Protein AF-A0AAW1QKJ5-F1 (afdb_monomer)

Mean predicted aligned error: 13.24 Å

pLDDT: mean 71.56, std 18.79, range [36.53, 93.38]

Organism: NCBI:txid381761

Foldseek 3Di:
DDDDDDPPCCDVLNVVVVPDDPPVVVVVVPDPDDPVVVVVVVVVVVLLVVLLVVLLVPDLVVLVVSLVVLVVQLVVCVVVVNPLSNLLSVQSSLLSVLEREPSLVVHDDPSVVSVSVSVVSCVVSVSHRDYDPPVVPPVVVVVVVPPPPD

Nearest PDB structures (foldseek):
  6j22-assembly1_B  TM=4.141E-01  e=6.754E+00  Shigella flexneri

Secondary structure (DSSP, 8-state):
--PPPP-----HHHHHHHT--TTTHHHHTTS---HHHHHHHHHHHHHHHHHHHHHHHT-HHHHHHHHHHHHHHHHHHHHTT-HHHHHHHHHHHHHHTTEE-GGGGG--HHHHHHHHHHHHHHHHTT---EETTTGGGTHHHHHHHHTT--

Sequence (150 aa):
MRVRPQRQGVCAAQKLLEESSAGEWAALAQGVPDEEDAELMRSVNEVCNKGVRLMLAGDDGPLVNYRDELSHYGQYFSDSGNKKGATFIYVLYKLTEHVLPPEATKLEAVYLEAFRRLYALLEESGWRVGKEGEQLQQEQSLEQMGYLAG

Solvent-accessible surface area (backbone atoms only — not comparable to full-atom values): 9029 Å² total; per-residue (Å²): 137,84,83,79,79,80,85,83,72,78,48,71,67,56,58,62,61,73,73,66,67,89,73,64,63,76,69,67,72,73,62,83,69,54,73,67,54,50,52,50,53,48,52,53,50,52,53,51,5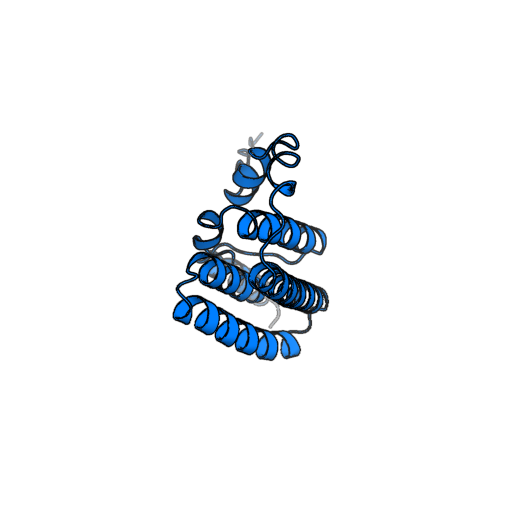4,51,51,51,53,42,66,72,65,72,48,67,72,66,45,54,62,50,44,55,51,36,50,53,52,22,49,51,24,48,76,72,66,37,57,68,58,19,48,46,34,49,38,56,46,33,47,78,70,33,25,48,50,78,65,58,77,70,49,56,71,72,54,34,53,52,47,52,58,51,52,52,55,35,52,76,72,63,56,70,65,34,50,71,86,56,64,77,58,65,64,60,57,57,55,70,70,56,80,82,76,131

Radius of gyration: 18.65 Å; Cα contacts (8 Å, |Δi|>4): 94; chains: 1; bounding bo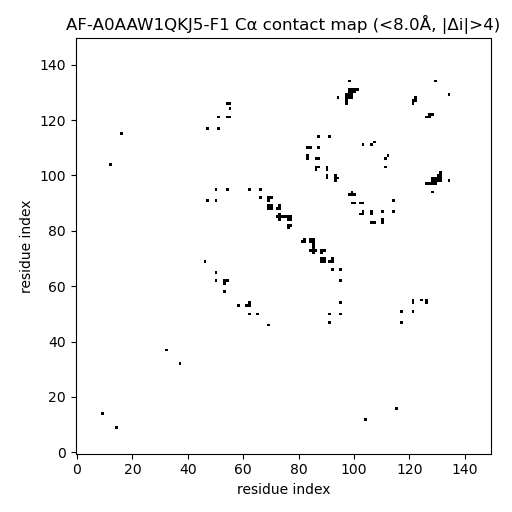x: 36×38×61 Å

Structure (mmCIF, N/CA/C/O backbone):
data_AF-A0AAW1QKJ5-F1
#
_entry.id   AF-A0AAW1QKJ5-F1
#
loop_
_atom_site.group_PDB
_atom_site.id
_atom_site.type_symbol
_atom_site.label_atom_id
_atom_site.label_alt_id
_atom_site.label_comp_id
_atom_site.label_asym_id
_atom_site.label_entity_id
_atom_site.label_seq_id
_atom_site.pdbx_PDB_ins_code
_atom_site.Cartn_x
_atom_site.Cartn_y
_atom_site.Cartn_z
_atom_site.occupancy
_atom_site.B_iso_or_equiv
_atom_site.auth_seq_id
_atom_site.auth_comp_id
_atom_site.auth_asym_id
_atom_site.auth_atom_id
_atom_site.pdbx_PDB_model_num
ATOM 1 N N . MET A 1 1 ? -1.753 24.568 39.486 1.00 40.66 1 MET A N 1
ATOM 2 C CA . MET A 1 1 ? -1.649 24.628 38.012 1.00 40.66 1 MET A CA 1
ATOM 3 C C . MET A 1 1 ? -0.754 23.486 37.552 1.00 40.66 1 MET A C 1
ATOM 5 O O . MET A 1 1 ? 0.414 23.482 37.910 1.00 40.66 1 MET A O 1
ATOM 9 N N . ARG A 1 2 ? -1.296 22.467 36.873 1.00 42.47 2 ARG A N 1
ATOM 10 C CA . ARG A 1 2 ? -0.499 21.361 36.313 1.00 42.47 2 ARG A CA 1
ATOM 11 C C . ARG A 1 2 ? -0.258 21.653 34.835 1.00 42.47 2 ARG A C 1
ATOM 13 O O . ARG A 1 2 ? -1.205 21.684 34.056 1.00 42.47 2 ARG A O 1
ATOM 20 N N . VAL A 1 3 ? 0.997 21.910 34.490 1.00 42.19 3 VAL A N 1
ATOM 21 C CA . VAL A 1 3 ? 1.466 22.060 33.110 1.00 42.19 3 VAL A CA 1
ATOM 22 C C . VAL A 1 3 ? 1.346 20.692 32.435 1.00 42.19 3 VAL A C 1
ATOM 24 O O . VAL A 1 3 ? 1.910 19.714 32.924 1.00 42.19 3 VAL A O 1
ATOM 27 N N . ARG A 1 4 ? 0.562 20.595 31.355 1.00 36.53 4 ARG A N 1
ATOM 28 C CA . ARG A 1 4 ? 0.533 19.399 30.502 1.00 36.53 4 ARG A CA 1
ATOM 29 C C . ARG A 1 4 ? 1.796 19.403 29.630 1.00 36.53 4 ARG A C 1
ATOM 31 O O . ARG A 1 4 ? 2.041 20.426 28.991 1.00 36.53 4 ARG A O 1
ATOM 38 N N . PRO A 1 5 ? 2.578 18.314 29.561 1.00 43.19 5 PRO A N 1
ATOM 39 C CA . PRO A 1 5 ? 3.646 18.222 28.579 1.00 43.19 5 PRO A CA 1
ATOM 40 C C . PRO A 1 5 ? 3.050 18.071 27.171 1.00 43.19 5 PRO A C 1
ATOM 42 O O . PRO A 1 5 ? 2.080 17.338 26.961 1.00 43.19 5 PRO A O 1
ATOM 45 N N . GLN A 1 6 ? 3.629 18.813 26.225 1.00 43.12 6 GLN A N 1
ATOM 46 C CA . GLN A 1 6 ? 3.378 18.721 24.788 1.00 43.12 6 GLN A CA 1
ATOM 47 C C . GLN A 1 6 ? 3.498 17.267 24.314 1.00 43.12 6 GLN A C 1
ATOM 49 O O . GLN A 1 6 ? 4.541 16.638 24.483 1.00 43.12 6 GLN A O 1
ATOM 54 N N . ARG A 1 7 ? 2.460 16.754 23.647 1.00 41.62 7 ARG A N 1
ATOM 55 C CA . ARG A 1 7 ? 2.590 15.586 22.770 1.00 41.62 7 ARG A CA 1
ATOM 56 C C . ARG A 1 7 ? 3.310 16.028 21.493 1.00 41.62 7 ARG A C 1
ATOM 58 O O . ARG A 1 7 ? 2.663 16.358 20.509 1.00 41.62 7 ARG A O 1
ATOM 65 N N . GLN A 1 8 ? 4.640 16.058 21.511 1.00 46.06 8 GLN A N 1
ATOM 66 C CA . GLN A 1 8 ? 5.423 15.985 20.277 1.00 46.06 8 GLN A CA 1
ATOM 67 C C . GLN A 1 8 ? 5.550 14.511 19.899 1.00 46.06 8 GLN A C 1
ATOM 69 O O . GLN A 1 8 ? 6.491 13.825 20.278 1.00 46.06 8 GLN A O 1
ATOM 74 N N . GLY A 1 9 ? 4.536 14.013 19.203 1.00 40.03 9 GLY A N 1
ATOM 75 C CA . GLY A 1 9 ? 4.578 12.733 18.512 1.00 40.03 9 GLY A CA 1
ATOM 76 C C . GLY A 1 9 ? 4.330 12.989 17.038 1.00 40.03 9 GLY A C 1
ATOM 77 O O . GLY A 1 9 ? 3.320 12.540 16.515 1.00 40.03 9 GLY A O 1
ATOM 78 N N . VAL A 1 10 ? 5.19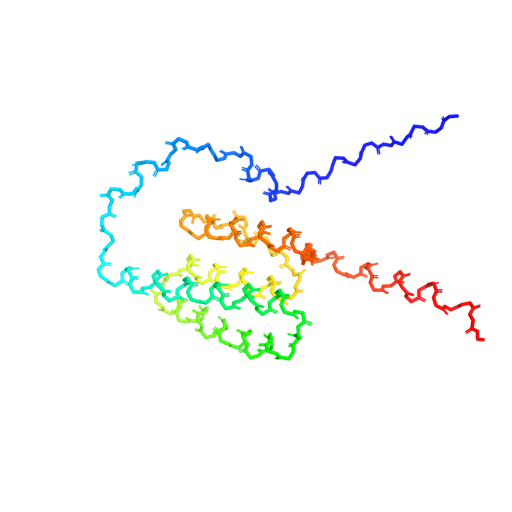4 13.782 16.397 1.00 42.03 10 VAL A N 1
ATOM 79 C CA . VAL A 1 10 ? 5.184 13.897 14.936 1.00 42.03 10 VAL A CA 1
ATOM 80 C C . VAL A 1 10 ? 5.573 12.511 14.437 1.00 42.03 10 VAL A C 1
ATOM 82 O O . VAL A 1 10 ? 6.701 12.062 14.653 1.00 42.03 10 VAL A O 1
ATOM 85 N N . CYS A 1 11 ? 4.598 11.768 13.916 1.00 46.12 11 CYS A N 1
ATOM 86 C CA . CYS A 1 11 ? 4.822 10.412 13.437 1.00 46.12 11 CYS A CA 1
ATOM 87 C C . CYS A 1 11 ? 5.925 10.466 12.366 1.00 46.12 11 CYS A C 1
ATOM 89 O O . CYS A 1 11 ? 5.971 11.415 11.585 1.00 46.12 11 CYS A O 1
ATOM 91 N N . ALA A 1 12 ? 6.828 9.483 12.309 1.00 50.38 12 ALA A N 1
ATOM 92 C CA . ALA A 1 12 ? 7.919 9.472 11.325 1.00 50.38 12 ALA A CA 1
ATOM 93 C C . ALA A 1 12 ? 7.408 9.619 9.872 1.00 50.38 12 ALA A C 1
ATOM 95 O O . ALA A 1 12 ? 8.087 10.204 9.034 1.00 50.38 12 ALA A O 1
ATOM 96 N N . ALA A 1 13 ? 6.170 9.184 9.610 1.00 46.34 13 ALA A N 1
ATOM 97 C CA . ALA A 1 13 ? 5.453 9.396 8.354 1.00 46.34 13 ALA A CA 1
ATOM 98 C C . ALA A 1 13 ? 5.139 10.878 8.059 1.00 46.34 13 ALA A C 1
ATOM 100 O O . ALA A 1 13 ? 5.240 11.314 6.917 1.00 46.34 13 ALA A O 1
ATOM 101 N N . GLN A 1 14 ? 4.820 11.671 9.083 1.00 46.62 14 GLN A N 1
ATOM 102 C CA . GLN A 1 14 ? 4.534 13.101 8.962 1.00 46.62 14 GLN A CA 1
ATOM 103 C C . GLN A 1 14 ? 5.816 13.902 8.692 1.00 46.62 14 GLN A C 1
ATOM 105 O O . GLN A 1 14 ? 5.817 14.794 7.852 1.00 46.62 14 GLN A O 1
ATOM 110 N N . LYS A 1 15 ? 6.940 13.500 9.299 1.00 53.16 15 LYS A N 1
ATOM 111 C CA . LYS A 1 15 ? 8.258 14.071 8.984 1.00 53.16 15 LYS A CA 1
ATOM 112 C C . LYS A 1 15 ? 8.711 13.730 7.556 1.00 53.16 15 LYS A C 1
ATOM 114 O O . LYS A 1 15 ? 9.252 14.584 6.866 1.00 53.16 15 LYS A O 1
ATOM 119 N N . LEU A 1 16 ? 8.414 12.515 7.081 1.00 54.31 16 LEU A N 1
ATOM 120 C CA . LEU A 1 16 ? 8.625 12.126 5.682 1.00 54.31 16 LEU A CA 1
ATOM 121 C C . LEU A 1 16 ? 7.748 12.925 4.704 1.00 54.31 16 LEU A C 1
ATOM 123 O O . LEU A 1 16 ? 8.147 13.083 3.556 1.00 54.31 16 LEU A O 1
ATOM 127 N N . LEU A 1 17 ? 6.568 13.406 5.108 1.00 51.69 17 LEU A N 1
ATOM 128 C CA . LEU A 1 17 ? 5.681 14.219 4.263 1.00 51.69 17 LEU A CA 1
ATOM 129 C C . LEU A 1 17 ? 6.160 15.675 4.118 1.00 51.69 17 LEU A C 1
ATOM 131 O O . LEU A 1 17 ? 5.947 16.269 3.064 1.00 51.69 17 LEU A O 1
ATOM 135 N N . GLU A 1 18 ? 6.836 16.235 5.125 1.00 55.62 18 GLU A N 1
ATOM 136 C CA . GLU A 1 18 ? 7.304 17.633 5.115 1.00 55.62 18 GLU A CA 1
ATOM 137 C C . GLU A 1 18 ? 8.566 17.872 4.261 1.00 55.62 18 GLU A C 1
ATOM 139 O O . GLU A 1 18 ? 8.810 18.997 3.830 1.00 55.62 18 GLU A O 1
ATOM 144 N N . GLU A 1 19 ? 9.362 16.838 3.972 1.00 55.94 19 GLU A N 1
ATOM 145 C CA . GLU A 1 19 ? 10.678 16.987 3.320 1.00 55.94 19 GLU A CA 1
ATOM 146 C C . GLU A 1 19 ? 10.645 17.002 1.774 1.00 55.94 19 GLU A C 1
ATOM 148 O O . GLU A 1 19 ? 11.679 17.203 1.142 1.00 55.94 19 GLU A O 1
ATOM 153 N N . SER A 1 20 ? 9.487 16.828 1.125 1.00 47.16 20 SER A N 1
ATOM 154 C CA . SER A 1 20 ? 9.403 16.713 -0.342 1.00 47.16 20 SER A CA 1
ATOM 155 C C . SER A 1 20 ? 8.773 17.954 -0.972 1.00 47.16 20 SER A C 1
ATOM 157 O O . SER A 1 20 ? 7.555 18.110 -1.030 1.00 47.16 20 SER A O 1
ATOM 159 N N . SER A 1 21 ? 9.626 18.868 -1.433 1.00 46.28 21 SER A N 1
ATOM 160 C CA . SER A 1 21 ? 9.198 20.114 -2.068 1.00 46.28 21 SER A CA 1
ATOM 161 C C . SER A 1 21 ? 8.499 19.868 -3.414 1.00 46.28 21 SER A C 1
ATOM 163 O O . SER A 1 21 ? 8.895 19.018 -4.210 1.00 46.28 21 SER A O 1
ATOM 165 N N . ALA A 1 22 ? 7.481 20.678 -3.707 1.00 49.72 22 ALA A N 1
ATOM 166 C CA . ALA A 1 22 ? 6.729 20.683 -4.964 1.00 49.72 22 ALA A CA 1
ATOM 167 C C . ALA A 1 22 ? 7.572 21.028 -6.224 1.00 49.72 22 ALA A C 1
ATOM 169 O O . ALA A 1 22 ? 7.038 21.043 -7.330 1.00 49.72 22 ALA A O 1
ATOM 170 N N . GLY A 1 23 ? 8.884 21.264 -6.087 1.00 40.03 23 GLY A N 1
ATOM 171 C CA . GLY A 1 23 ? 9.782 21.660 -7.178 1.00 40.03 23 GLY A CA 1
ATOM 172 C C . GLY A 1 23 ? 10.439 20.517 -7.964 1.00 40.03 23 GLY A C 1
ATOM 173 O O . GLY A 1 23 ? 10.790 20.720 -9.122 1.00 40.03 23 GLY A O 1
ATOM 174 N N . GLU A 1 24 ? 10.577 19.313 -7.398 1.00 45.16 24 GLU A N 1
ATOM 175 C CA . GLU A 1 24 ? 11.266 18.183 -8.068 1.00 45.16 24 GLU A CA 1
ATOM 176 C C . GLU A 1 24 ? 10.384 17.428 -9.084 1.00 45.16 24 GLU A C 1
ATOM 178 O O . GLU A 1 24 ? 10.857 16.603 -9.865 1.00 45.16 24 GLU A O 1
ATOM 183 N N . TRP A 1 25 ? 9.096 17.766 -9.125 1.00 46.16 25 TRP A N 1
ATOM 184 C CA . TRP A 1 25 ? 8.053 17.080 -9.888 1.00 46.16 25 TRP A CA 1
ATOM 185 C C . TRP A 1 25 ? 8.150 17.275 -11.404 1.00 46.16 25 TRP A C 1
ATOM 187 O O . TRP A 1 25 ? 7.764 16.397 -12.172 1.00 46.16 25 TRP A O 1
ATOM 197 N N . ALA A 1 26 ? 8.693 18.406 -11.855 1.00 45.25 26 ALA A N 1
ATOM 198 C CA . ALA A 1 26 ? 8.776 18.720 -13.281 1.00 45.25 26 ALA A CA 1
ATOM 199 C C . ALA A 1 26 ? 9.930 17.996 -14.002 1.00 45.25 26 ALA A C 1
ATOM 201 O O . ALA A 1 26 ? 9.904 17.879 -15.226 1.00 45.25 26 ALA A O 1
ATOM 202 N N . ALA A 1 27 ? 10.934 17.507 -13.265 1.00 43.88 27 ALA A N 1
ATOM 203 C CA . ALA A 1 27 ? 12.132 16.904 -13.850 1.00 43.88 27 ALA A CA 1
ATOM 204 C C . ALA A 1 27 ? 11.981 15.395 -14.125 1.00 43.88 27 ALA A C 1
ATOM 206 O O . ALA A 1 27 ? 12.561 14.888 -15.080 1.00 43.88 27 ALA A O 1
ATOM 207 N N . LEU A 1 28 ? 11.174 14.679 -13.331 1.00 44.66 28 LEU A N 1
ATOM 208 C CA . LEU A 1 28 ? 10.980 13.225 -13.467 1.00 44.66 28 LEU A CA 1
ATOM 209 C C . LEU A 1 28 ? 9.926 12.828 -14.515 1.00 44.66 28 LEU A C 1
ATOM 211 O O . LEU A 1 28 ? 9.957 11.709 -15.014 1.00 44.66 28 LEU A O 1
ATOM 215 N N . ALA A 1 29 ? 9.032 13.740 -14.907 1.00 46.78 29 ALA A N 1
ATOM 216 C CA . ALA A 1 29 ? 7.991 13.481 -15.909 1.00 46.78 29 ALA A CA 1
ATOM 217 C C . ALA A 1 29 ? 8.507 13.423 -17.367 1.00 46.78 29 ALA A C 1
ATOM 219 O O . ALA A 1 29 ? 7.713 13.248 -18.287 1.00 46.78 29 ALA A O 1
ATOM 220 N N . GLN A 1 30 ? 9.814 13.604 -17.599 1.00 42.09 30 GLN A N 1
ATOM 221 C CA . GLN A 1 30 ? 10.402 13.647 -18.948 1.00 42.09 30 GLN A CA 1
ATOM 222 C C . GLN A 1 30 ? 10.900 12.290 -19.474 1.00 42.09 30 GLN A C 1
ATOM 224 O O . GLN A 1 30 ? 11.302 12.208 -20.633 1.00 42.09 30 GLN A O 1
ATOM 229 N N . GLY A 1 31 ? 10.859 11.223 -18.670 1.00 45.59 31 GLY A N 1
ATOM 230 C CA . GLY A 1 31 ? 11.073 9.861 -19.160 1.00 45.59 31 GLY A CA 1
ATOM 231 C C . GLY A 1 31 ? 9.742 9.255 -19.586 1.00 45.59 31 GLY A C 1
ATOM 232 O O . GLY A 1 31 ? 8.892 9.021 -18.732 1.00 45.59 31 GLY A O 1
ATOM 233 N N . VAL A 1 32 ? 9.540 9.017 -20.884 1.00 47.50 32 VAL A N 1
ATOM 234 C CA . VAL A 1 32 ? 8.432 8.164 -21.339 1.00 47.50 32 VAL A CA 1
ATOM 235 C C . VAL A 1 32 ? 8.734 6.758 -20.808 1.00 47.50 32 VAL A C 1
ATOM 237 O O . VAL A 1 32 ? 9.778 6.223 -21.177 1.00 47.50 32 VAL A O 1
ATOM 240 N N . PRO A 1 33 ? 7.913 6.191 -19.906 1.00 54.06 33 PRO A N 1
ATOM 241 C CA . PRO A 1 33 ? 8.127 4.830 -19.431 1.00 54.06 33 PRO A CA 1
ATOM 242 C C . PRO A 1 33 ? 7.994 3.858 -20.606 1.00 54.06 33 PRO A C 1
ATOM 244 O O . PRO A 1 33 ? 7.147 4.068 -21.481 1.00 54.06 33 PRO A O 1
ATOM 247 N N . ASP A 1 34 ? 8.818 2.810 -20.624 1.00 61.81 34 ASP A N 1
ATOM 248 C CA . ASP A 1 34 ? 8.671 1.723 -21.591 1.00 61.81 34 ASP A CA 1
ATOM 249 C C . ASP A 1 34 ? 7.269 1.086 -21.461 1.00 61.81 34 ASP A C 1
ATOM 251 O O . ASP A 1 34 ? 6.603 1.193 -20.428 1.00 61.81 34 ASP A O 1
ATOM 255 N N . GLU A 1 35 ? 6.773 0.449 -22.525 1.00 64.69 35 GLU A N 1
ATOM 256 C CA . GLU A 1 35 ? 5.386 -0.050 -22.592 1.00 64.69 35 GLU A CA 1
ATOM 257 C C . GLU A 1 35 ? 5.062 -1.058 -21.468 1.00 64.69 35 GLU A C 1
ATOM 259 O O . GLU A 1 35 ? 3.970 -1.019 -20.896 1.00 64.69 35 GLU A O 1
ATOM 264 N N . GLU A 1 36 ? 6.042 -1.875 -21.069 1.00 59.50 36 GLU A N 1
ATOM 265 C CA . GLU A 1 36 ? 5.940 -2.801 -19.930 1.00 59.50 36 GLU A CA 1
ATOM 266 C C . GLU A 1 36 ? 5.827 -2.063 -18.582 1.00 59.50 36 GLU A C 1
ATOM 268 O O . GLU A 1 36 ? 5.026 -2.446 -17.723 1.00 59.50 36 GLU A O 1
ATOM 273 N N . ASP A 1 37 ? 6.553 -0.956 -18.406 1.00 65.06 37 ASP A N 1
ATOM 274 C CA . ASP A 1 37 ? 6.463 -0.117 -17.206 1.00 65.06 37 ASP A CA 1
ATOM 275 C C . ASP A 1 37 ? 5.103 0.591 -17.128 1.00 65.06 37 ASP A C 1
ATOM 277 O O . ASP A 1 37 ? 4.538 0.753 -16.043 1.00 65.06 37 ASP A O 1
ATOM 281 N N . ALA A 1 38 ? 4.529 0.980 -18.269 1.00 69.19 38 ALA A N 1
ATOM 282 C CA . ALA A 1 38 ? 3.204 1.589 -18.326 1.00 69.19 38 ALA A CA 1
ATOM 283 C C . ALA A 1 38 ? 2.087 0.605 -17.926 1.00 69.19 38 ALA A C 1
ATOM 285 O O . ALA A 1 38 ? 1.149 0.990 -17.217 1.00 69.19 38 ALA A O 1
ATOM 286 N N . GLU A 1 39 ? 2.178 -0.659 -18.347 1.00 71.50 39 GLU A N 1
ATOM 287 C CA . GLU A 1 39 ? 1.228 -1.708 -17.960 1.00 71.50 39 GLU A CA 1
ATOM 288 C C . GLU A 1 39 ? 1.365 -2.073 -16.477 1.00 71.50 39 GLU A C 1
ATOM 290 O O . GLU A 1 39 ? 0.365 -2.139 -15.751 1.00 71.50 39 GLU A O 1
ATOM 295 N N . LEU A 1 40 ? 2.601 -2.192 -15.990 1.00 70.56 40 LEU A N 1
ATOM 296 C CA . LEU A 1 40 ? 2.880 -2.414 -14.577 1.00 70.56 40 LEU A CA 1
ATOM 297 C C . LEU A 1 40 ? 2.295 -1.293 -13.714 1.00 70.56 40 LEU A C 1
ATOM 299 O O . LEU A 1 40 ? 1.556 -1.557 -12.765 1.00 70.56 40 LEU A O 1
ATOM 303 N N . MET A 1 41 ? 2.542 -0.035 -14.080 1.00 72.50 41 MET A N 1
ATOM 304 C CA . MET A 1 41 ? 2.011 1.131 -13.371 1.00 72.50 41 MET A CA 1
ATOM 305 C C . MET A 1 41 ? 0.481 1.192 -13.413 1.00 72.50 41 MET A C 1
ATOM 307 O O . MET A 1 41 ? -0.145 1.608 -12.434 1.00 72.50 41 MET A O 1
ATOM 311 N N . ARG A 1 42 ? -0.148 0.745 -14.508 1.00 79.50 42 ARG A N 1
ATOM 312 C CA . ARG A 1 42 ? -1.610 0.622 -14.585 1.00 79.50 42 ARG A CA 1
ATOM 313 C C . ARG A 1 42 ? -2.123 -0.408 -13.580 1.00 79.50 42 ARG A C 1
ATOM 315 O O . ARG A 1 42 ? -3.018 -0.076 -12.805 1.00 79.50 42 ARG A O 1
ATOM 322 N N . SER A 1 43 ? -1.521 -1.597 -13.533 1.00 76.94 43 SER A N 1
ATOM 323 C CA . SER A 1 43 ? -1.925 -2.644 -12.583 1.00 76.94 43 SER A CA 1
ATOM 324 C C . SER A 1 43 ? -1.748 -2.207 -11.123 1.00 76.94 43 SER A C 1
ATOM 326 O O . SER A 1 43 ? -2.658 -2.371 -10.313 1.00 76.94 43 SER A O 1
ATOM 328 N N . VAL A 1 44 ? -0.632 -1.548 -10.790 1.00 78.19 44 VAL A N 1
ATOM 329 C CA . VAL A 1 44 ? -0.377 -1.017 -9.442 1.00 78.19 44 VAL A CA 1
ATOM 330 C C . VAL A 1 44 ? -1.430 0.024 -9.058 1.00 78.19 44 VAL A C 1
ATOM 332 O O . VAL A 1 44 ? -1.948 -0.012 -7.941 1.00 78.19 44 VAL A O 1
ATOM 335 N N . ASN A 1 45 ? -1.800 0.917 -9.979 1.00 82.88 45 ASN A N 1
ATOM 336 C CA . ASN A 1 45 ? -2.849 1.908 -9.739 1.00 82.88 45 ASN A CA 1
ATOM 337 C C . ASN A 1 45 ? -4.225 1.267 -9.521 1.00 82.88 45 ASN A C 1
ATOM 339 O O . ASN A 1 45 ? -4.975 1.708 -8.649 1.00 82.88 45 ASN A O 1
ATOM 343 N N . GLU A 1 46 ? -4.574 0.236 -10.291 1.00 85.88 46 GLU A N 1
ATOM 344 C CA . GLU A 1 46 ? -5.836 -0.493 -10.126 1.00 85.88 46 GLU A CA 1
ATOM 345 C C . GLU A 1 46 ? -5.919 -1.179 -8.762 1.00 85.88 46 GLU A C 1
ATOM 347 O O . GLU A 1 46 ? -6.920 -1.016 -8.057 1.00 85.88 46 GLU A O 1
ATOM 352 N N . VAL A 1 47 ? -4.842 -1.857 -8.358 1.00 86.31 47 VAL A N 1
ATOM 353 C CA . VAL A 1 47 ? -4.719 -2.482 -7.036 1.00 86.31 47 VAL A CA 1
ATOM 354 C C . VAL A 1 47 ? -4.887 -1.425 -5.943 1.00 86.31 47 VAL A C 1
ATOM 356 O O . VAL A 1 47 ? -5.787 -1.543 -5.116 1.00 86.31 47 VAL A O 1
ATOM 359 N N . CYS A 1 48 ? -4.129 -0.325 -5.991 1.00 86.00 48 CYS A N 1
ATOM 360 C CA . CYS A 1 48 ? -4.243 0.770 -5.021 1.00 86.00 48 CYS A CA 1
ATOM 361 C C . CYS A 1 48 ? -5.671 1.316 -4.901 1.00 86.00 48 CYS A C 1
ATOM 363 O O . CYS A 1 48 ? -6.205 1.434 -3.797 1.00 86.00 48 CYS A O 1
ATOM 365 N N . ASN A 1 49 ? -6.308 1.625 -6.033 1.00 87.88 49 ASN A N 1
ATOM 366 C CA . ASN A 1 49 ? -7.661 2.175 -6.064 1.00 87.88 49 ASN A CA 1
ATOM 367 C C . ASN A 1 49 ? -8.690 1.200 -5.488 1.00 87.88 49 ASN A C 1
ATOM 369 O O . ASN A 1 49 ? -9.603 1.620 -4.774 1.00 87.88 49 ASN A O 1
ATOM 373 N N . LYS A 1 50 ? -8.550 -0.097 -5.785 1.00 89.25 50 LYS A N 1
ATOM 374 C CA . LYS A 1 50 ? -9.389 -1.141 -5.196 1.00 89.25 50 LYS A CA 1
ATOM 375 C C . LYS A 1 50 ? -9.194 -1.192 -3.683 1.00 89.25 50 LYS A C 1
ATOM 377 O O . LYS A 1 50 ? -10.182 -1.117 -2.960 1.00 89.25 50 LYS A O 1
ATOM 382 N N . GLY A 1 51 ? -7.950 -1.223 -3.208 1.00 87.12 51 GLY A N 1
ATOM 383 C CA . GLY A 1 51 ? -7.640 -1.249 -1.780 1.00 87.12 51 GLY A CA 1
ATOM 384 C C . GLY A 1 51 ? -8.226 -0.070 -1.018 1.00 87.12 51 GLY A C 1
ATOM 385 O O . GLY A 1 51 ? -8.887 -0.275 -0.006 1.00 87.12 51 GLY A O 1
ATOM 386 N N . VAL A 1 52 ? -8.060 1.152 -1.534 1.00 86.69 52 VAL A N 1
ATOM 387 C CA . VAL A 1 52 ? -8.669 2.351 -0.937 1.00 86.69 52 VAL A CA 1
ATOM 388 C C . VAL A 1 52 ? -10.178 2.203 -0.862 1.00 86.69 52 VAL A C 1
ATOM 390 O O . VAL A 1 52 ? -10.745 2.370 0.208 1.00 86.69 52 VAL A O 1
ATOM 393 N N . ARG A 1 53 ? -10.847 1.841 -1.962 1.00 88.25 53 ARG A N 1
ATOM 394 C CA . ARG A 1 53 ? -12.311 1.689 -1.962 1.00 88.25 53 ARG A CA 1
ATOM 395 C C . ARG A 1 53 ? -12.791 0.674 -0.931 1.00 88.25 53 ARG A C 1
ATOM 397 O O . ARG A 1 53 ? -13.801 0.927 -0.288 1.00 88.25 53 ARG A O 1
ATOM 404 N N . LEU A 1 54 ? -12.081 -0.441 -0.773 1.00 88.50 54 LEU A N 1
ATOM 405 C CA . LEU A 1 54 ? -12.435 -1.471 0.202 1.00 88.50 54 LEU A CA 1
ATOM 406 C C . LEU A 1 54 ? -12.209 -1.000 1.643 1.00 88.50 54 LEU A C 1
ATOM 408 O O . LEU A 1 54 ? -13.105 -1.144 2.466 1.00 88.50 54 LEU A O 1
ATOM 412 N N . MET A 1 55 ? -11.070 -0.363 1.928 1.00 86.50 55 MET A N 1
ATOM 413 C CA . MET A 1 55 ? -10.796 0.226 3.246 1.00 86.50 55 MET A CA 1
ATOM 414 C C . MET A 1 55 ? -11.824 1.316 3.599 1.00 86.50 55 MET A C 1
ATOM 416 O O . MET A 1 55 ? -12.331 1.371 4.713 1.00 86.50 55 MET A O 1
ATOM 420 N N . LEU A 1 56 ? -12.216 2.144 2.629 1.00 85.81 56 LEU A N 1
ATOM 421 C CA . LEU A 1 56 ? -13.239 3.177 2.818 1.00 85.81 56 LEU A CA 1
ATOM 422 C C . LEU A 1 56 ? -14.662 2.622 2.959 1.00 85.81 56 LEU A C 1
ATOM 424 O O . LEU A 1 56 ? -15.506 3.277 3.566 1.00 85.81 56 LEU A O 1
ATOM 428 N N . ALA A 1 57 ? -14.947 1.447 2.393 1.00 87.00 57 ALA A N 1
ATOM 429 C CA . ALA A 1 57 ? -16.258 0.814 2.500 1.00 87.00 57 ALA A CA 1
ATOM 430 C C . ALA A 1 57 ? -16.541 0.283 3.916 1.00 87.00 57 ALA A C 1
ATOM 432 O O . ALA A 1 57 ? -17.708 0.143 4.277 1.00 87.00 57 ALA A O 1
ATOM 433 N N . GLY A 1 58 ? -15.497 0.009 4.709 1.00 74.75 58 GLY A N 1
ATOM 434 C CA . GLY A 1 58 ? -15.623 -0.474 6.088 1.00 74.75 58 GLY A CA 1
ATOM 435 C C . GLY A 1 58 ? -16.193 -1.892 6.216 1.00 74.75 58 GLY A C 1
ATOM 436 O O . GLY A 1 58 ? -16.663 -2.253 7.290 1.00 74.75 58 GLY A O 1
ATOM 437 N N . ASP A 1 59 ? -16.188 -2.673 5.130 1.00 77.88 59 ASP A N 1
ATOM 438 C CA . ASP A 1 59 ? -16.576 -4.086 5.128 1.00 77.88 59 ASP A CA 1
ATOM 439 C C . ASP A 1 59 ? -15.319 -4.964 5.098 1.00 77.88 59 ASP A C 1
ATOM 441 O O . ASP A 1 59 ? -14.551 -4.958 4.129 1.00 77.88 59 ASP A O 1
ATOM 445 N N . ASP A 1 60 ? -15.120 -5.732 6.167 1.00 78.12 60 ASP A N 1
ATOM 446 C CA . ASP A 1 60 ? -13.955 -6.598 6.340 1.00 78.12 60 ASP A CA 1
ATOM 447 C C . ASP A 1 60 ? -14.005 -7.853 5.457 1.00 78.12 60 ASP A C 1
ATOM 449 O O . ASP A 1 60 ? -12.961 -8.429 5.145 1.00 78.12 60 ASP A O 1
ATOM 453 N N . GLY A 1 61 ? -15.190 -8.277 4.999 1.00 84.88 61 GLY A N 1
ATOM 454 C CA . GLY A 1 61 ? -15.337 -9.470 4.159 1.00 84.88 61 GLY A CA 1
ATOM 455 C C . GLY A 1 61 ? -14.570 -9.353 2.832 1.00 84.88 61 GLY A C 1
ATOM 456 O O . GLY A 1 61 ? -13.712 -10.189 2.534 1.00 84.88 61 GLY A O 1
ATOM 457 N N . PRO A 1 62 ? -14.812 -8.298 2.036 1.00 88.88 62 PRO A N 1
ATOM 458 C CA . PRO A 1 62 ? -14.054 -8.006 0.823 1.00 88.88 62 PRO A CA 1
ATOM 459 C C . PRO A 1 62 ? -12.550 -7.786 1.042 1.00 88.88 62 PRO A C 1
ATOM 461 O O . PRO A 1 62 ? -11.764 -8.068 0.134 1.00 88.88 62 PRO A O 1
ATOM 464 N N . LEU A 1 63 ? -12.136 -7.303 2.221 1.00 87.69 63 LEU A N 1
ATOM 465 C CA . LEU A 1 63 ? -10.721 -7.090 2.534 1.00 87.69 63 LEU A CA 1
ATOM 466 C C . LEU A 1 63 ? -9.940 -8.405 2.616 1.00 87.69 63 LEU A C 1
ATOM 468 O O . LEU A 1 63 ? -8.777 -8.420 2.221 1.00 87.69 63 LEU A O 1
ATOM 472 N N . VAL A 1 64 ? -10.560 -9.512 3.041 1.00 88.19 64 VAL A N 1
ATOM 473 C CA . VAL A 1 64 ? -9.906 -10.835 3.067 1.00 88.19 64 VAL A CA 1
ATOM 474 C C . VAL A 1 64 ? -9.510 -11.280 1.658 1.00 88.19 64 VAL A C 1
ATOM 476 O O . VAL A 1 64 ? -8.343 -11.564 1.408 1.00 88.19 64 VAL A O 1
ATOM 479 N N . ASN A 1 65 ? -10.451 -11.248 0.711 1.00 89.50 65 ASN A N 1
ATOM 480 C CA . ASN A 1 65 ? -10.169 -11.622 -0.681 1.00 89.50 65 ASN A CA 1
ATOM 481 C C . ASN A 1 65 ? -9.109 -10.704 -1.305 1.00 89.50 65 ASN A C 1
ATOM 483 O O . ASN A 1 65 ? -8.251 -11.134 -2.071 1.00 89.50 65 ASN A O 1
ATOM 487 N N . TYR A 1 66 ? -9.151 -9.419 -0.956 1.00 92.19 66 TYR A N 1
ATOM 488 C CA . TYR A 1 66 ? -8.178 -8.455 -1.441 1.00 92.19 66 TYR A CA 1
ATOM 489 C C . TYR A 1 66 ? -6.774 -8.674 -0.857 1.00 92.19 66 TYR A C 1
ATOM 491 O O . TYR A 1 66 ? -5.783 -8.495 -1.562 1.00 92.19 66 TYR A O 1
ATOM 499 N N . ARG A 1 67 ? -6.661 -9.115 0.400 1.00 92.31 67 ARG A N 1
ATOM 500 C CA . ARG A 1 67 ? -5.382 -9.518 1.004 1.00 92.31 67 ARG A CA 1
ATOM 501 C C . ARG A 1 67 ? -4.762 -10.710 0.279 1.00 92.31 67 ARG A C 1
ATOM 503 O O . ARG A 1 67 ? -3.555 -10.692 0.035 1.00 92.31 67 ARG A O 1
ATOM 510 N N . ASP A 1 68 ? -5.571 -11.689 -0.122 1.00 90.56 68 ASP A N 1
ATOM 511 C CA . ASP A 1 68 ? -5.096 -12.812 -0.934 1.00 90.56 68 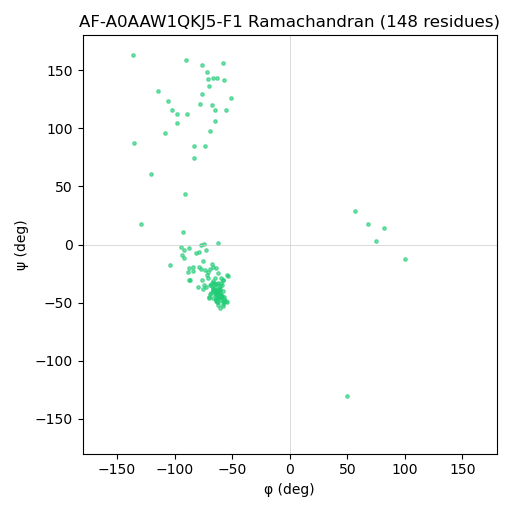ASP A CA 1
ATOM 512 C C . ASP A 1 68 ? -4.559 -12.323 -2.284 1.00 90.56 68 ASP A C 1
ATOM 514 O O . ASP A 1 68 ? -3.463 -12.711 -2.688 1.00 90.56 68 ASP A O 1
ATOM 518 N N . GLU A 1 69 ? -5.266 -11.413 -2.961 1.00 90.88 69 GLU A N 1
ATOM 519 C CA . GLU A 1 69 ? -4.782 -10.796 -4.205 1.00 90.88 69 GLU A CA 1
ATOM 520 C C . GLU A 1 69 ? -3.453 -10.051 -4.005 1.00 90.88 69 GLU A C 1
ATOM 522 O O . GLU A 1 69 ? -2.515 -10.237 -4.782 1.00 90.88 69 GLU A O 1
ATOM 527 N N . LEU A 1 70 ? -3.327 -9.250 -2.940 1.00 92.31 70 LEU A N 1
ATOM 528 C CA . LEU A 1 70 ? -2.077 -8.560 -2.609 1.00 92.31 70 LEU A CA 1
ATOM 529 C C . LEU A 1 70 ? -0.928 -9.538 -2.353 1.00 92.31 70 LEU A C 1
ATOM 531 O O . LEU A 1 70 ? 0.192 -9.281 -2.785 1.00 92.31 70 LEU A O 1
ATOM 535 N N . SER A 1 71 ? -1.191 -10.676 -1.712 1.00 91.38 71 SER A N 1
ATOM 536 C CA . SER A 1 71 ? -0.186 -11.726 -1.520 1.00 91.38 71 SER A CA 1
ATOM 537 C C . SER A 1 71 ? 0.351 -12.246 -2.861 1.00 91.38 71 SER A C 1
ATOM 539 O O . SER A 1 71 ? 1.566 -12.331 -3.057 1.00 91.38 71 SER A O 1
ATOM 541 N N . HIS A 1 72 ? -0.537 -12.484 -3.835 1.00 90.12 72 HIS A N 1
ATOM 542 C CA . HIS A 1 72 ? -0.143 -12.909 -5.183 1.00 90.12 72 HIS A CA 1
ATOM 543 C C . HIS A 1 72 ? 0.688 -11.843 -5.909 1.00 90.12 72 HIS A C 1
ATOM 545 O O . HIS A 1 72 ? 1.721 -12.170 -6.495 1.00 90.12 72 HIS A O 1
ATOM 551 N N . TYR A 1 73 ? 0.297 -10.565 -5.838 1.00 88.31 73 TYR A N 1
ATOM 552 C CA . TYR A 1 73 ? 1.088 -9.476 -6.424 1.00 88.31 73 TYR A CA 1
ATOM 553 C C . TYR A 1 73 ? 2.457 -9.329 -5.753 1.00 88.31 73 TYR A C 1
ATOM 555 O O . TYR A 1 73 ? 3.461 -9.135 -6.438 1.00 88.31 73 TYR A O 1
ATOM 563 N N . GLY A 1 74 ? 2.521 -9.451 -4.426 1.00 89.19 74 GLY A N 1
ATOM 564 C CA . GLY A 1 74 ? 3.775 -9.401 -3.677 1.00 89.19 74 GLY A CA 1
ATOM 565 C C . GLY A 1 74 ? 4.739 -10.502 -4.116 1.00 89.19 74 GLY A C 1
ATOM 566 O O . GLY A 1 74 ? 5.916 -10.225 -4.360 1.00 89.19 74 GLY A O 1
ATOM 567 N N . GLN A 1 75 ? 4.224 -11.722 -4.298 1.00 89.19 75 GLN A N 1
ATOM 568 C CA . GLN A 1 75 ? 4.997 -12.848 -4.816 1.00 89.19 75 GLN A CA 1
ATOM 569 C C . GLN A 1 75 ? 5.469 -12.595 -6.253 1.00 89.19 75 GLN A C 1
ATOM 571 O O . GLN A 1 75 ? 6.655 -12.745 -6.530 1.00 89.19 75 GLN A O 1
ATOM 576 N N . TYR A 1 76 ? 4.584 -12.120 -7.135 1.00 88.62 76 TYR A N 1
ATOM 577 C CA . TYR A 1 76 ? 4.928 -11.784 -8.520 1.00 88.62 76 TYR A CA 1
ATOM 578 C C . TYR A 1 76 ? 6.090 -10.781 -8.605 1.00 88.62 76 TYR A C 1
ATOM 580 O O . TYR A 1 76 ? 7.075 -11.025 -9.301 1.00 88.62 76 TYR A O 1
ATOM 588 N N . PHE A 1 77 ? 6.023 -9.683 -7.845 1.00 87.81 77 PHE A N 1
ATOM 589 C CA . PHE A 1 77 ? 7.101 -8.692 -7.800 1.00 87.81 77 PHE A CA 1
ATOM 590 C C . PHE A 1 77 ? 8.397 -9.243 -7.198 1.00 87.81 77 PHE A C 1
ATOM 592 O O . PHE A 1 77 ? 9.489 -8.835 -7.597 1.00 87.81 77 PHE A O 1
ATOM 599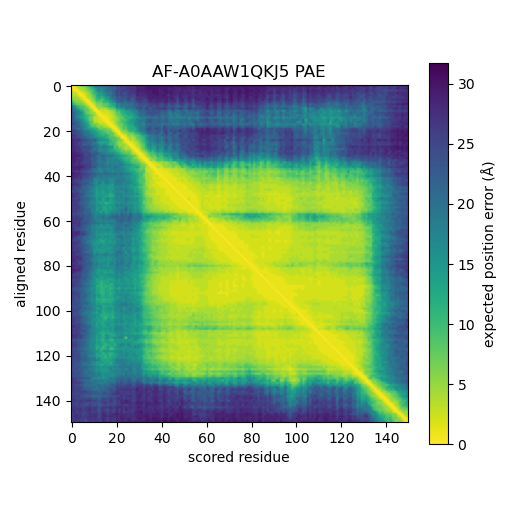 N N . SER A 1 78 ? 8.298 -10.152 -6.226 1.00 88.38 78 SER A N 1
ATOM 600 C CA . SER A 1 78 ? 9.470 -10.814 -5.656 1.00 88.38 78 SER A CA 1
ATOM 601 C C . SER A 1 78 ? 10.150 -11.717 -6.688 1.00 88.38 78 SER A C 1
ATOM 603 O O . SER A 1 78 ? 11.369 -11.638 -6.856 1.00 88.38 78 SER A O 1
ATOM 605 N N . ASP A 1 79 ? 9.371 -12.524 -7.409 1.00 89.69 79 ASP A N 1
ATOM 606 C CA . ASP A 1 79 ? 9.865 -13.466 -8.419 1.00 89.69 79 ASP A CA 1
ATOM 607 C C . ASP A 1 79 ? 10.456 -12.743 -9.636 1.00 89.69 79 ASP A C 1
ATOM 609 O O . ASP A 1 79 ? 11.454 -13.188 -10.202 1.00 89.69 79 ASP A O 1
ATOM 613 N N . SER A 1 80 ? 9.911 -11.575 -9.987 1.00 85.19 80 SER A N 1
ATOM 614 C CA . SER A 1 80 ? 10.451 -10.709 -11.040 1.00 85.19 80 SER A CA 1
ATOM 615 C C . SER A 1 80 ? 11.694 -9.911 -10.607 1.00 85.19 80 SER A C 1
ATOM 617 O O . SER A 1 80 ? 12.213 -9.105 -11.378 1.00 85.19 80 SER A O 1
ATOM 619 N N . GLY A 1 81 ? 12.156 -10.063 -9.359 1.00 87.12 81 GLY A N 1
ATOM 620 C CA . GLY A 1 81 ? 13.289 -9.320 -8.798 1.00 87.12 81 GLY A CA 1
ATOM 621 C C . GLY A 1 81 ? 12.988 -7.856 -8.441 1.00 87.12 81 GLY A C 1
ATOM 622 O O . GLY A 1 81 ? 13.877 -7.141 -7.966 1.00 87.12 81 GLY A O 1
ATOM 623 N N . ASN A 1 82 ? 11.743 -7.400 -8.600 1.00 86.12 82 ASN A N 1
ATOM 624 C CA . ASN A 1 82 ? 11.310 -6.048 -8.260 1.00 86.12 82 ASN A CA 1
ATOM 625 C C . ASN A 1 82 ? 10.977 -5.936 -6.761 1.00 86.12 82 ASN A C 1
ATOM 627 O O . ASN A 1 82 ? 9.828 -5.825 -6.327 1.00 86.12 82 ASN A O 1
ATOM 631 N N . LYS A 1 83 ? 12.034 -5.901 -5.945 1.00 88.75 83 LYS A N 1
ATOM 632 C CA . LYS A 1 83 ? 11.935 -5.797 -4.479 1.00 88.75 83 LYS A CA 1
ATOM 633 C C . LYS A 1 83 ? 11.181 -4.550 -4.005 1.00 88.75 83 LYS A C 1
ATOM 635 O O . LYS A 1 83 ? 10.553 -4.591 -2.948 1.00 88.75 83 LYS A O 1
ATOM 640 N N . LYS A 1 84 ? 11.240 -3.445 -4.760 1.00 88.00 84 LYS A N 1
ATOM 641 C CA . LYS A 1 84 ? 10.541 -2.196 -4.413 1.00 88.00 84 LYS A CA 1
ATOM 642 C C . LYS A 1 84 ? 9.029 -2.353 -4.572 1.00 88.00 84 LYS A C 1
ATOM 644 O O . LYS A 1 84 ? 8.299 -2.022 -3.642 1.00 88.00 84 LYS A O 1
ATOM 649 N N . GLY A 1 85 ? 8.581 -2.939 -5.684 1.00 88.00 85 GLY A N 1
ATOM 650 C CA . GLY A 1 85 ? 7.177 -3.295 -5.899 1.00 88.00 85 GLY A CA 1
ATOM 651 C C . GLY A 1 85 ? 6.667 -4.274 -4.840 1.00 88.00 85 GLY A C 1
ATOM 652 O O . GLY A 1 85 ? 5.634 -4.027 -4.226 1.00 88.00 85 GLY A O 1
ATOM 653 N N . ALA A 1 86 ? 7.442 -5.314 -4.520 1.00 90.62 86 ALA A N 1
ATOM 654 C CA . ALA A 1 86 ? 7.079 -6.269 -3.469 1.00 90.62 86 ALA A CA 1
ATOM 655 C C . ALA A 1 86 ? 6.939 -5.591 -2.091 1.00 90.62 86 ALA A C 1
ATOM 657 O O . ALA A 1 86 ? 5.974 -5.836 -1.368 1.00 90.62 86 ALA A O 1
ATOM 658 N N . THR A 1 87 ? 7.861 -4.682 -1.751 1.00 91.94 87 THR A N 1
ATOM 659 C CA . THR A 1 87 ? 7.802 -3.897 -0.505 1.00 91.94 87 THR A CA 1
ATOM 660 C C . THR A 1 87 ? 6.566 -3.000 -0.476 1.00 91.94 87 THR A C 1
ATOM 662 O O . THR A 1 87 ? 5.888 -2.918 0.544 1.00 91.94 87 THR A O 1
ATOM 665 N N . PHE A 1 88 ? 6.236 -2.356 -1.595 1.00 91.31 88 PHE A N 1
ATOM 666 C CA . PHE A 1 88 ? 5.045 -1.519 -1.711 1.00 91.31 88 PHE A CA 1
ATOM 667 C C . PHE A 1 88 ? 3.751 -2.312 -1.502 1.00 91.31 88 PHE A C 1
ATOM 669 O O . PHE A 1 88 ? 2.896 -1.899 -0.719 1.00 91.31 88 PHE A O 1
ATOM 676 N N . ILE A 1 89 ? 3.635 -3.481 -2.134 1.00 93.19 89 ILE A N 1
ATOM 677 C CA . ILE A 1 89 ? 2.478 -4.364 -1.962 1.00 93.19 89 ILE A CA 1
ATOM 678 C C . ILE A 1 89 ? 2.374 -4.877 -0.521 1.00 93.19 89 ILE A C 1
ATOM 680 O O . ILE A 1 89 ? 1.277 -4.896 0.034 1.00 93.19 89 ILE A O 1
ATOM 684 N N . TYR A 1 90 ? 3.496 -5.204 0.127 1.00 93.19 90 TYR A N 1
ATOM 685 C CA . TYR A 1 90 ? 3.514 -5.571 1.546 1.00 93.19 90 TYR A CA 1
ATOM 686 C C . TYR A 1 90 ? 3.005 -4.440 2.452 1.00 93.19 90 TYR A C 1
ATOM 688 O O . TYR A 1 90 ? 2.201 -4.674 3.355 1.00 93.19 90 TYR A O 1
ATOM 696 N N . VAL A 1 91 ? 3.423 -3.197 2.194 1.00 92.44 91 VAL A N 1
ATOM 697 C CA . VAL A 1 91 ? 2.924 -2.030 2.934 1.00 92.44 91 VAL A CA 1
ATOM 698 C C . VAL A 1 91 ? 1.416 -1.879 2.739 1.00 92.44 91 VAL A C 1
ATOM 700 O O . VAL A 1 91 ? 0.693 -1.705 3.717 1.00 92.44 91 VAL A O 1
ATOM 703 N N . LEU A 1 92 ? 0.927 -2.003 1.502 1.00 92.44 92 LEU A N 1
ATOM 704 C CA . LEU A 1 92 ? -0.502 -1.919 1.202 1.00 92.44 92 LEU A CA 1
ATOM 705 C C . LEU A 1 92 ? -1.300 -3.036 1.886 1.00 92.44 92 LEU A C 1
ATOM 707 O O . LEU A 1 92 ? -2.364 -2.771 2.437 1.00 92.44 92 LEU A O 1
ATOM 711 N N . TYR A 1 93 ? -0.759 -4.255 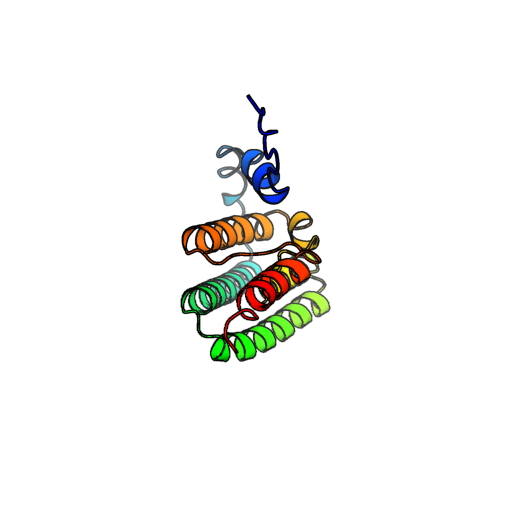1.915 1.00 93.38 93 TYR A N 1
ATOM 712 C CA . TYR A 1 93 ? -1.325 -5.380 2.655 1.00 93.38 93 TYR A CA 1
ATOM 713 C C . TYR A 1 93 ? -1.472 -5.029 4.138 1.00 93.38 93 TYR A C 1
ATOM 715 O O . TYR A 1 93 ? -2.564 -5.143 4.693 1.00 93.38 93 TYR A O 1
ATOM 723 N N . LYS A 1 94 ? -0.415 -4.509 4.769 1.00 91.88 94 LYS A N 1
ATOM 724 C CA . LYS A 1 94 ? -0.443 -4.140 6.189 1.00 91.88 94 LYS A CA 1
ATOM 725 C C . LYS A 1 94 ? -1.399 -2.990 6.498 1.00 91.88 94 LYS A C 1
ATOM 727 O O . LYS A 1 94 ? -2.057 -3.020 7.537 1.00 91.88 94 LYS A O 1
ATOM 732 N N . LEU A 1 95 ? -1.579 -2.043 5.577 1.00 89.81 95 LEU A N 1
ATOM 733 C CA . LEU A 1 95 ? -2.585 -0.988 5.734 1.00 89.81 95 LEU A CA 1
ATOM 734 C C . LEU A 1 95 ? -4.008 -1.546 5.849 1.00 89.81 95 LEU A C 1
ATOM 736 O O . LEU A 1 95 ? -4.792 -1.015 6.636 1.00 89.81 95 LEU A O 1
ATOM 740 N N . THR A 1 96 ? -4.325 -2.633 5.134 1.00 90.44 96 THR A N 1
ATOM 741 C CA . THR A 1 96 ? -5.628 -3.306 5.278 1.00 90.44 96 THR A CA 1
ATOM 742 C C . THR A 1 96 ? -5.811 -3.955 6.650 1.00 90.44 96 THR A C 1
ATOM 744 O O . THR A 1 96 ? -6.938 -4.233 7.039 1.00 90.44 96 THR A O 1
ATOM 747 N N . GLU A 1 97 ? -4.726 -4.206 7.389 1.00 89.19 97 GLU A N 1
ATOM 748 C CA . GLU A 1 97 ? -4.721 -4.705 8.772 1.00 89.19 97 GLU A CA 1
ATOM 749 C C . GLU A 1 97 ? -4.679 -3.557 9.797 1.00 89.19 97 GLU A C 1
ATOM 751 O O . GLU A 1 97 ? -4.439 -3.792 10.979 1.00 89.19 97 GLU A O 1
ATOM 756 N N . HIS A 1 98 ? -4.875 -2.306 9.362 1.00 87.38 98 HIS A N 1
ATOM 757 C CA . HIS A 1 98 ? -4.681 -1.111 10.187 1.00 87.38 98 HIS A CA 1
ATOM 758 C C . HIS A 1 98 ? -3.264 -1.008 10.781 1.00 87.38 98 HIS A C 1
ATOM 760 O O . HIS A 1 98 ? -3.078 -0.415 11.848 1.00 87.38 98 HIS A O 1
ATOM 766 N N . VAL A 1 99 ? -2.257 -1.568 10.102 1.00 87.12 99 VAL A N 1
ATOM 767 C CA . VAL A 1 99 ? -0.851 -1.546 10.521 1.00 87.12 99 VAL A CA 1
ATOM 768 C C . VAL A 1 99 ? -0.020 -0.726 9.541 1.00 87.12 99 VAL A C 1
ATOM 770 O O . VAL A 1 99 ? -0.067 -0.937 8.332 1.00 87.12 99 VAL A O 1
ATOM 773 N N . LEU A 1 100 ? 0.803 0.178 10.069 1.00 87.31 100 LEU A N 1
ATOM 774 C CA . LEU A 1 100 ? 1.869 0.832 9.324 1.00 87.31 100 LEU A CA 1
ATOM 775 C C . LEU A 1 100 ? 3.191 0.108 9.621 1.00 87.31 100 LEU A C 1
ATOM 777 O O . LEU A 1 100 ? 3.742 0.293 10.715 1.00 87.31 100 LEU A O 1
ATOM 781 N N . PRO A 1 101 ? 3.704 -0.714 8.688 1.00 86.56 101 PRO A N 1
ATOM 782 C CA . PRO A 1 101 ? 4.950 -1.435 8.894 1.00 86.56 101 PRO A CA 1
ATOM 783 C C . PRO A 1 101 ? 6.156 -0.494 8.725 1.00 86.56 101 PRO A C 1
ATOM 785 O O . PRO A 1 101 ? 6.077 0.497 7.986 1.00 86.56 101 PRO A O 1
ATOM 788 N N . PRO A 1 102 ? 7.309 -0.793 9.349 1.00 85.56 102 PRO A N 1
ATOM 789 C CA . PRO A 1 102 ? 8.522 0.010 9.208 1.00 85.56 102 PRO A CA 1
ATOM 790 C C . PRO A 1 102 ? 9.036 0.040 7.760 1.00 85.56 102 PRO A C 1
ATOM 792 O O . PRO A 1 102 ? 9.678 1.009 7.353 1.00 85.56 102 PRO A O 1
ATOM 795 N N . GLU A 1 103 ? 8.707 -0.969 6.950 1.00 87.94 103 GLU A N 1
ATOM 796 C CA . GLU A 1 103 ? 8.972 -1.038 5.509 1.00 87.94 103 GLU A CA 1
ATOM 797 C C . GLU A 1 103 ? 8.424 0.162 4.734 1.00 87.94 103 GLU A C 1
ATOM 799 O O . GLU A 1 103 ? 9.006 0.521 3.712 1.00 87.94 103 GLU A O 1
ATOM 804 N N . ALA A 1 104 ? 7.380 0.836 5.229 1.00 85.31 104 ALA A N 1
ATOM 805 C CA . ALA A 1 104 ? 6.853 2.047 4.600 1.00 85.31 104 ALA A CA 1
ATOM 806 C C . ALA A 1 104 ? 7.918 3.153 4.480 1.00 85.31 104 ALA A C 1
ATOM 808 O O . ALA A 1 104 ? 7.916 3.920 3.521 1.00 85.31 104 ALA A O 1
ATOM 809 N N . THR A 1 105 ? 8.877 3.199 5.413 1.00 82.88 105 THR A N 1
ATOM 810 C CA . THR A 1 105 ? 10.001 4.155 5.384 1.00 82.88 105 THR A CA 1
ATOM 811 C C . THR A 1 105 ? 11.076 3.811 4.351 1.00 82.88 105 THR A C 1
ATOM 813 O O . THR A 1 105 ? 11.919 4.650 4.049 1.00 82.88 105 THR A O 1
ATOM 816 N N . LYS A 1 106 ? 11.051 2.588 3.807 1.00 85.62 106 LYS A N 1
ATOM 817 C CA . LYS A 1 106 ? 11.989 2.092 2.789 1.00 85.62 106 LYS A CA 1
ATOM 818 C C . LYS A 1 106 ? 11.450 2.278 1.365 1.00 85.62 106 LYS A C 1
ATOM 820 O O . LYS A 1 106 ? 12.120 1.896 0.407 1.00 85.62 106 LYS A O 1
ATOM 825 N N . LEU A 1 107 ? 10.227 2.796 1.217 1.00 84.56 107 LEU A N 1
ATOM 826 C CA . LEU A 1 107 ? 9.654 3.107 -0.088 1.00 84.56 107 LEU A CA 1
ATOM 827 C C . LEU A 1 107 ? 10.365 4.315 -0.698 1.00 84.56 107 LEU A C 1
ATOM 829 O O . LEU A 1 107 ? 10.687 5.281 -0.013 1.00 84.56 107 LEU A O 1
ATOM 833 N N . GLU A 1 108 ? 10.556 4.276 -2.013 1.00 80.44 108 GLU A N 1
ATOM 834 C CA . GLU A 1 108 ? 11.241 5.323 -2.771 1.00 80.44 108 GLU A CA 1
ATOM 835 C C . GLU A 1 108 ? 10.481 5.644 -4.061 1.00 80.44 108 GLU A C 1
ATOM 837 O O . GLU A 1 108 ? 9.674 4.838 -4.541 1.00 80.44 108 GLU A O 1
ATOM 842 N N . ALA A 1 109 ? 10.795 6.803 -4.647 1.00 82.31 109 ALA A N 1
ATOM 843 C CA . ALA A 1 109 ? 10.314 7.234 -5.958 1.00 82.31 109 ALA A CA 1
ATOM 844 C C . ALA A 1 109 ? 8.782 7.095 -6.099 1.00 82.31 109 ALA A C 1
ATOM 846 O O . ALA A 1 109 ? 8.032 7.527 -5.220 1.00 82.31 109 ALA A O 1
ATOM 847 N N . VAL A 1 110 ? 8.329 6.470 -7.189 1.00 79.94 110 VAL A N 1
ATOM 848 C CA . VAL A 1 110 ? 6.909 6.327 -7.544 1.00 79.94 110 VAL A CA 1
ATOM 849 C C . VAL A 1 110 ? 6.087 5.585 -6.483 1.00 79.94 110 VAL A C 1
ATOM 851 O O . VAL A 1 110 ? 4.927 5.920 -6.258 1.00 79.94 110 VAL A O 1
ATOM 854 N N . TYR A 1 111 ? 6.683 4.621 -5.771 1.00 83.06 111 TYR A N 1
ATOM 855 C CA . TYR A 1 111 ? 5.986 3.845 -4.740 1.00 83.06 111 TYR A CA 1
ATOM 856 C C . TYR A 1 111 ? 5.775 4.653 -3.458 1.00 83.06 111 TYR A C 1
ATOM 858 O O . TYR A 1 111 ? 4.717 4.563 -2.836 1.00 83.06 111 TYR A O 1
ATOM 866 N N . LEU A 1 112 ? 6.760 5.471 -3.069 1.00 83.94 112 LEU A N 1
ATOM 867 C CA . LEU A 1 112 ? 6.632 6.369 -1.918 1.00 83.94 112 LEU A CA 1
ATOM 868 C C . LEU A 1 112 ? 5.552 7.423 -2.162 1.00 83.94 112 LEU A C 1
ATOM 870 O O . LEU A 1 112 ? 4.754 7.720 -1.277 1.00 83.94 112 LEU A O 1
ATOM 874 N N . GLU A 1 113 ? 5.515 7.984 -3.366 1.00 80.19 113 GLU A N 1
ATOM 875 C CA . GLU A 1 113 ? 4.495 8.949 -3.759 1.00 80.19 113 GLU A CA 1
ATOM 876 C C . GLU A 1 113 ? 3.091 8.338 -3.754 1.00 80.19 113 GLU A C 1
ATOM 878 O O . GLU A 1 113 ? 2.175 8.915 -3.159 1.00 80.19 113 GLU A O 1
ATOM 883 N N . ALA A 1 114 ? 2.923 7.172 -4.385 1.00 83.62 114 ALA A N 1
ATOM 884 C CA . ALA A 1 114 ? 1.652 6.457 -4.393 1.00 83.62 114 ALA A CA 1
ATOM 885 C C . ALA A 1 114 ? 1.186 6.163 -2.961 1.00 83.62 114 ALA A C 1
ATOM 887 O O . ALA A 1 114 ? 0.040 6.446 -2.612 1.00 83.62 114 ALA A O 1
ATOM 888 N N . PHE A 1 115 ? 2.101 5.696 -2.105 1.00 87.19 115 PHE A N 1
ATOM 889 C CA . PHE A 1 115 ? 1.831 5.462 -0.691 1.00 87.19 115 PHE A CA 1
ATOM 890 C C . PHE A 1 115 ? 1.391 6.740 0.033 1.00 87.19 115 PHE A C 1
ATOM 892 O O . PHE A 1 115 ? 0.377 6.716 0.721 1.00 87.19 115 PHE A O 1
ATOM 899 N N . ARG A 1 116 ? 2.094 7.867 -0.139 1.00 84.56 116 ARG A N 1
ATOM 900 C CA . ARG A 1 116 ? 1.742 9.142 0.515 1.00 84.56 116 ARG A CA 1
ATOM 901 C C . ARG A 1 116 ? 0.333 9.607 0.151 1.00 84.56 116 ARG A C 1
ATOM 903 O O . ARG A 1 116 ? -0.416 10.010 1.036 1.00 84.56 116 ARG A O 1
ATOM 910 N N . ARG A 1 117 ? -0.038 9.531 -1.132 1.00 82.50 117 ARG A N 1
ATOM 911 C CA . ARG A 1 117 ? -1.390 9.889 -1.599 1.00 82.50 117 ARG A CA 1
ATOM 912 C C . ARG A 1 117 ? -2.450 8.984 -0.984 1.00 82.50 117 ARG A C 1
ATOM 914 O O . ARG A 1 117 ? -3.474 9.463 -0.512 1.00 82.50 117 ARG A O 1
ATOM 921 N N . LEU A 1 118 ? -2.18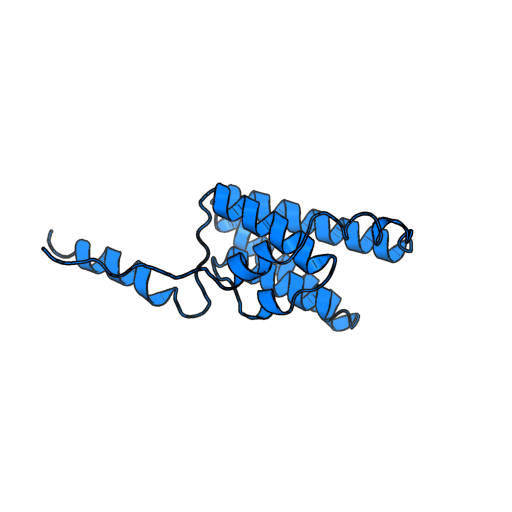0 7.682 -0.981 1.00 85.94 118 LEU A N 1
ATOM 922 C CA . LEU A 1 118 ? -3.084 6.676 -0.446 1.00 85.94 118 LEU A CA 1
ATOM 923 C C . LEU A 1 118 ? -3.283 6.856 1.063 1.00 85.94 118 LEU A C 1
ATOM 925 O O . LEU A 1 118 ? -4.410 6.896 1.542 1.00 85.94 118 LEU A O 1
ATOM 929 N N . TYR A 1 119 ? -2.186 7.027 1.796 1.00 85.25 119 TYR A N 1
ATOM 930 C CA . TYR A 1 119 ? -2.189 7.212 3.240 1.00 85.25 119 TYR A CA 1
ATOM 931 C C . TYR A 1 119 ? -2.924 8.494 3.656 1.00 85.25 119 TYR A C 1
ATOM 933 O O . TYR A 1 119 ? -3.728 8.450 4.582 1.00 85.25 119 TYR A O 1
ATOM 941 N N . ALA A 1 120 ? -2.727 9.605 2.936 1.00 83.88 120 ALA A N 1
ATOM 942 C CA . ALA A 1 120 ? -3.457 10.849 3.192 1.00 83.88 120 ALA A CA 1
ATOM 943 C C . ALA A 1 120 ? -4.979 10.672 3.040 1.00 83.88 120 ALA A C 1
ATOM 945 O O . ALA A 1 120 ? -5.734 11.089 3.914 1.00 83.88 120 ALA A O 1
ATOM 946 N N . LEU A 1 121 ? -5.429 9.985 1.981 1.00 83.69 121 LEU A N 1
ATOM 947 C CA . LEU A 1 121 ? -6.853 9.696 1.767 1.00 83.69 121 LEU A CA 1
ATOM 948 C C . LEU A 1 121 ? -7.449 8.828 2.885 1.00 83.69 121 LEU A C 1
ATOM 950 O O . LEU A 1 121 ? -8.583 9.056 3.304 1.00 83.69 121 LEU A O 1
ATOM 954 N N . LEU A 1 122 ? -6.690 7.842 3.369 1.00 83.62 122 LEU A N 1
ATOM 955 C CA . LEU A 1 122 ? -7.106 6.975 4.472 1.00 83.62 122 LEU A CA 1
ATOM 956 C C . LEU A 1 122 ? -7.181 7.731 5.809 1.00 83.62 122 LEU A C 1
ATOM 958 O O . LEU A 1 122 ? -8.134 7.553 6.567 1.00 83.62 122 LEU A O 1
ATOM 962 N N . GLU A 1 123 ? -6.219 8.603 6.114 1.00 82.31 123 GLU A N 1
ATOM 963 C CA . GLU A 1 123 ? -6.289 9.411 7.338 1.00 82.31 123 GLU A CA 1
ATOM 964 C C . GLU A 1 123 ? -7.484 10.372 7.320 1.00 82.31 123 GLU A C 1
ATOM 966 O O . GLU A 1 123 ? -8.201 10.472 8.319 1.00 82.31 123 GLU A O 1
ATOM 971 N N . GLU A 1 124 ? -7.747 11.031 6.186 1.00 79.94 124 GLU A N 1
ATOM 972 C CA . GLU A 1 124 ? -8.892 11.937 6.025 1.00 79.94 124 GLU A CA 1
ATOM 973 C C . GLU A 1 124 ? -10.239 11.223 6.184 1.00 79.94 124 GLU A C 1
ATOM 975 O O . GLU A 1 124 ? -11.190 11.801 6.716 1.00 79.94 124 GLU A O 1
ATOM 980 N N . SER A 1 125 ? -10.329 9.954 5.782 1.00 80.12 125 SER A N 1
ATOM 981 C CA . SER A 1 125 ? -11.545 9.157 5.945 1.00 80.12 125 SER A CA 1
ATOM 982 C C . SER A 1 125 ? -11.746 8.608 7.358 1.00 80.12 125 SER A C 1
ATOM 984 O O . SER A 1 125 ? -12.773 7.990 7.636 1.00 80.12 125 SER A O 1
ATOM 986 N N . GLY A 1 126 ? -10.764 8.777 8.246 1.00 80.31 126 GLY A N 1
ATOM 987 C CA . GLY A 1 126 ? -10.778 8.200 9.586 1.00 80.31 126 GLY A CA 1
ATOM 988 C C . GLY A 1 126 ? -10.334 6.735 9.651 1.00 80.31 126 GLY A C 1
ATOM 989 O O . GLY A 1 126 ? -10.532 6.108 10.694 1.00 80.31 126 GLY A O 1
ATOM 990 N N . TRP A 1 127 ? -9.713 6.191 8.595 1.00 82.44 127 TRP A N 1
ATOM 991 C CA . TRP A 1 127 ? -9.068 4.877 8.636 1.00 82.44 127 TRP A CA 1
ATOM 992 C C . TRP A 1 127 ? -7.823 4.956 9.522 1.00 82.44 127 TRP A C 1
ATOM 994 O O . TRP A 1 127 ? -6.760 5.435 9.126 1.00 82.44 127 TRP A O 1
ATOM 1004 N N . ARG A 1 128 ? -7.965 4.535 10.780 1.00 79.75 128 ARG A N 1
ATOM 1005 C CA . ARG A 1 128 ? -6.891 4.655 11.769 1.00 79.75 128 ARG A CA 1
ATOM 1006 C C . ARG A 1 128 ? -5.863 3.563 11.557 1.00 79.75 128 ARG A C 1
ATOM 1008 O O . ARG A 1 128 ? -6.188 2.388 11.674 1.00 79.75 128 ARG A O 1
ATOM 1015 N N . VAL A 1 129 ? -4.624 3.960 11.304 1.00 80.88 129 VAL A N 1
ATOM 1016 C CA . VAL A 1 129 ? -3.496 3.042 11.163 1.00 80.88 129 VAL A CA 1
ATOM 1017 C C . VAL A 1 129 ? -2.624 3.140 12.415 1.00 80.88 129 VAL A C 1
ATOM 1019 O O . VAL A 1 129 ? -2.189 4.224 12.804 1.00 80.88 129 VAL A O 1
ATOM 1022 N N . GLY A 1 130 ? -2.399 2.013 13.086 1.00 77.44 130 GLY A N 1
ATOM 1023 C CA . GLY A 1 130 ? -1.477 1.893 14.214 1.00 77.44 130 GLY A CA 1
ATOM 1024 C C . GLY A 1 130 ? -0.073 1.521 13.746 1.00 77.44 13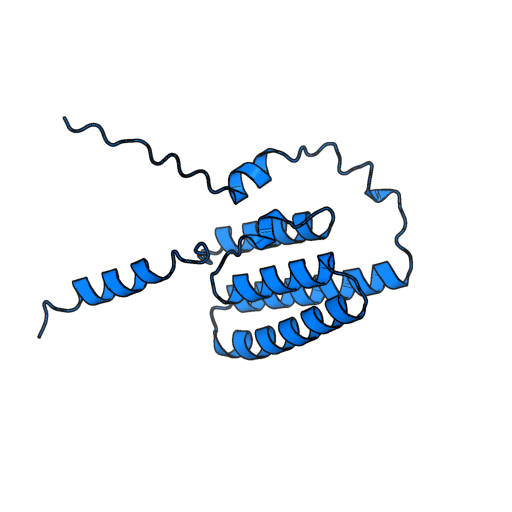0 GLY A C 1
ATOM 1025 O O . GLY A 1 130 ? 0.101 0.956 12.668 1.00 77.44 130 GLY A O 1
ATOM 1026 N N . LYS A 1 131 ? 0.954 1.795 14.556 1.00 71.81 131 LYS A N 1
ATOM 1027 C CA . LYS A 1 131 ? 2.281 1.230 14.278 1.00 71.81 131 LYS A CA 1
ATOM 1028 C C . LYS A 1 131 ? 2.284 -0.263 14.577 1.00 71.81 131 LYS A C 1
ATOM 1030 O O . LYS A 1 131 ? 1.603 -0.722 15.497 1.00 71.81 131 LYS A O 1
ATOM 1035 N N . GLU A 1 132 ? 3.090 -1.004 13.828 1.00 59.28 132 GLU A N 1
ATOM 1036 C CA . GLU A 1 132 ? 3.352 -2.412 14.112 1.00 59.28 132 GLU A CA 1
ATOM 1037 C C . GLU A 1 132 ? 3.880 -2.560 15.554 1.00 59.28 132 GLU A C 1
ATOM 1039 O O . GLU A 1 132 ? 4.904 -1.983 15.919 1.00 59.28 132 GLU A O 1
ATOM 1044 N N . GLY A 1 133 ? 3.114 -3.254 16.406 1.00 54.34 133 GLY A N 1
ATOM 1045 C CA . GLY A 1 133 ? 3.384 -3.401 17.844 1.00 54.34 133 GLY A CA 1
ATOM 1046 C C . GLY A 1 133 ? 2.586 -2.487 18.794 1.00 54.34 133 GLY A C 1
ATOM 1047 O O . GLY A 1 133 ? 2.559 -2.769 19.989 1.00 54.34 133 GLY A O 1
ATOM 1048 N N . GLU A 1 134 ? 1.888 -1.446 18.313 1.00 55.78 134 GLU A N 1
ATOM 1049 C CA . GLU A 1 134 ? 1.039 -0.564 19.154 1.00 55.78 134 GLU A CA 1
ATOM 1050 C C . GLU A 1 134 ? -0.439 -1.015 19.233 1.00 55.78 134 GLU A C 1
ATOM 1052 O O . GLU A 1 134 ? -1.184 -0.528 20.086 1.00 55.78 134 GLU A O 1
ATOM 1057 N N . GLN A 1 135 ? -0.877 -1.966 18.397 1.00 47.47 135 GLN A N 1
ATOM 1058 C CA . GLN A 1 135 ? -2.285 -2.405 18.326 1.00 47.47 135 GLN A CA 1
ATOM 1059 C C . GLN A 1 135 ? -2.813 -3.078 19.611 1.00 47.47 135 GLN A C 1
ATOM 1061 O O . GLN A 1 135 ? -4.013 -3.050 19.865 1.00 47.47 135 GLN A O 1
ATOM 1066 N N . LEU A 1 136 ? -1.943 -3.584 20.490 1.00 46.09 136 LEU A N 1
ATOM 1067 C CA . LEU A 1 136 ? -2.345 -4.313 21.704 1.00 46.09 136 LEU A CA 1
ATOM 1068 C C . LEU A 1 136 ? -2.945 -3.448 22.835 1.00 46.09 136 LEU A C 1
ATOM 1070 O O . LEU A 1 136 ? -3.372 -4.002 23.845 1.00 46.09 136 LEU A O 1
ATOM 1074 N N . GLN A 1 137 ? -2.988 -2.114 22.718 1.00 43.16 137 GLN A N 1
ATOM 1075 C CA . GLN A 1 137 ? -3.464 -1.248 23.815 1.00 43.16 137 GLN A CA 1
ATOM 1076 C C . GLN A 1 137 ? -4.879 -0.667 23.643 1.00 43.16 137 GLN A C 1
ATOM 1078 O O . GLN A 1 137 ? -5.467 -0.227 24.635 1.00 43.16 137 GLN A O 1
ATOM 1083 N N . GLN A 1 138 ? -5.460 -0.659 22.437 1.00 44.47 138 GLN A N 1
ATOM 1084 C CA . GLN A 1 138 ? 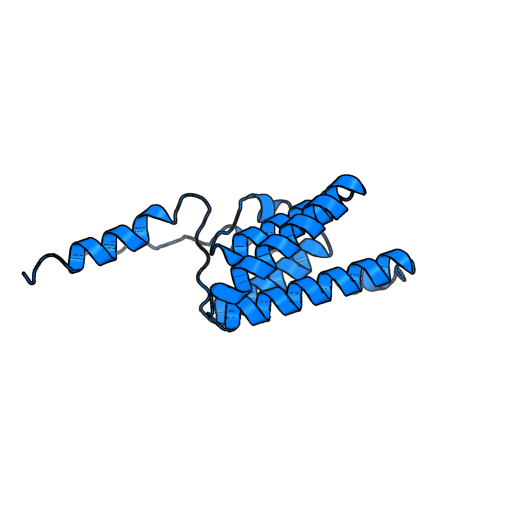-6.791 -0.058 22.235 1.00 44.47 138 GLN A CA 1
ATOM 1085 C C . GLN A 1 138 ? -7.956 -1.020 22.508 1.00 44.47 138 GLN A C 1
ATOM 1087 O O . GLN A 1 138 ? -8.981 -0.573 23.016 1.00 44.47 138 GLN A O 1
ATOM 1092 N N . GLU A 1 139 ? -7.800 -2.329 22.295 1.00 46.16 139 GLU A N 1
ATOM 1093 C CA . GLU A 1 139 ? -8.868 -3.292 22.625 1.00 46.16 139 GLU A CA 1
ATOM 1094 C C . GLU A 1 139 ? -8.997 -3.532 24.140 1.00 46.16 139 GLU A C 1
ATOM 1096 O O . GLU A 1 139 ? -10.106 -3.597 24.669 1.00 46.16 139 GLU A O 1
ATOM 1101 N N . GLN A 1 140 ? -7.886 -3.512 24.887 1.00 46.88 140 GLN A N 1
ATOM 1102 C CA . GLN A 1 140 ? -7.916 -3.714 26.345 1.00 46.88 140 GLN A CA 1
ATOM 1103 C C . GLN A 1 140 ? -8.562 -2.557 27.126 1.00 46.88 140 GLN A C 1
ATOM 1105 O O . GLN A 1 140 ? -9.002 -2.740 28.262 1.00 46.88 140 GLN A O 1
ATOM 1110 N N . SER A 1 141 ? -8.633 -1.355 26.545 1.00 47.66 141 SER A N 1
ATOM 1111 C CA . SER A 1 141 ? -9.241 -0.194 27.207 1.00 47.66 141 SER A CA 1
ATOM 1112 C C . SER A 1 141 ? -10.766 -0.138 27.047 1.00 47.66 141 SER A C 1
ATOM 1114 O O . SER A 1 141 ? -11.437 0.446 27.900 1.00 47.66 141 SER A O 1
ATOM 1116 N N . LEU A 1 142 ? -11.328 -0.790 26.023 1.00 49.16 142 LEU A N 1
ATOM 1117 C CA . LEU A 1 142 ? -12.778 -0.946 25.854 1.00 49.16 142 LEU A CA 1
ATOM 1118 C C . LEU A 1 142 ? -13.341 -2.065 26.738 1.00 49.16 142 LEU A C 1
ATOM 1120 O O . LEU A 1 142 ? -14.405 -1.883 27.329 1.00 49.16 142 LEU A O 1
ATOM 1124 N N . GLU A 1 143 ? -12.604 -3.161 26.931 1.00 49.47 143 GLU A N 1
ATOM 1125 C CA . GLU A 1 143 ? -13.013 -4.203 27.880 1.00 49.47 143 GLU A CA 1
ATOM 1126 C C . GLU A 1 143 ? -12.969 -3.704 29.334 1.00 49.47 143 GLU A C 1
ATOM 1128 O O . GLU A 1 143 ? -13.902 -3.955 30.094 1.00 49.47 143 GLU A O 1
ATOM 1133 N N . GLN A 1 144 ? -11.971 -2.903 29.728 1.00 47.34 144 GLN A N 1
ATOM 1134 C CA . GLN A 1 144 ? -11.898 -2.379 31.103 1.00 47.34 144 GLN A CA 1
ATOM 1135 C C . GLN A 1 144 ? -12.998 -1.367 31.472 1.00 47.34 144 GLN A C 1
ATOM 1137 O O . GLN A 1 144 ? -13.232 -1.155 32.661 1.00 47.34 144 GLN A O 1
ATOM 1142 N N . MET A 1 145 ? -13.708 -0.771 30.505 1.00 53.38 145 MET A N 1
ATOM 1143 C CA . MET A 1 145 ? -14.881 0.075 30.791 1.00 53.38 145 MET A CA 1
ATOM 1144 C C . MET A 1 145 ? -16.223 -0.675 30.741 1.00 53.38 145 MET A C 1
ATOM 1146 O O . MET A 1 145 ? -17.234 -0.113 31.157 1.00 53.38 145 MET A O 1
ATOM 1150 N N . GLY A 1 146 ? -16.248 -1.931 30.283 1.00 52.00 146 GLY A N 1
ATOM 1151 C CA . GLY A 1 146 ? -17.461 -2.758 30.224 1.00 52.00 146 GLY A CA 1
ATOM 1152 C C . GLY A 1 146 ? -17.771 -3.551 31.502 1.00 52.00 146 GLY A C 1
ATOM 1153 O O . GLY A 1 146 ? -18.921 -3.919 31.724 1.00 52.00 146 GLY A O 1
ATOM 1154 N N . TYR A 1 147 ? -16.793 -3.778 32.383 1.00 49.62 147 TYR A N 1
ATOM 1155 C CA . TYR A 1 147 ? -16.950 -4.624 33.581 1.00 49.62 147 TYR A CA 1
ATOM 1156 C C . TYR A 1 147 ? -17.400 -3.868 34.850 1.00 49.62 147 TYR A C 1
ATOM 1158 O O . TYR A 1 147 ? -16.895 -4.111 35.944 1.00 49.62 147 TYR A O 1
ATOM 1166 N N . LEU A 1 148 ? -18.369 -2.953 34.728 1.00 51.19 148 LEU A N 1
ATOM 1167 C CA . LEU A 1 148 ? -19.096 -2.387 35.884 1.00 51.19 148 LEU A CA 1
ATOM 1168 C C . LEU A 1 148 ? -20.628 -2.434 35.735 1.00 51.19 148 LEU A C 1
ATOM 1170 O O . LEU A 1 148 ? -21.342 -1.752 36.469 1.00 51.19 148 LEU A O 1
ATOM 1174 N N . ALA A 1 149 ? -21.150 -3.256 34.823 1.00 46.53 149 ALA A N 1
ATOM 1175 C CA . ALA A 1 149 ? -22.581 -3.534 34.733 1.00 46.53 149 ALA A CA 1
ATOM 1176 C C . ALA A 1 149 ? -22.819 -5.040 34.547 1.00 46.53 149 ALA A C 1
ATOM 1178 O O . ALA A 1 149 ? -22.909 -5.528 33.423 1.00 46.53 149 ALA A O 1
ATOM 1179 N N . GLY A 1 150 ? -22.897 -5.765 35.663 1.00 44.19 150 GLY A N 1
ATOM 1180 C CA . GLY A 1 150 ? -23.228 -7.190 35.716 1.00 44.19 150 GLY A CA 1
ATOM 1181 C C . GLY A 1 150 ? -22.886 -7.799 37.058 1.00 44.19 150 GLY A C 1
ATOM 1182 O O . GLY A 1 150 ? -21.815 -8.434 37.130 1.00 44.19 150 GLY A O 1
#